Protein AF-A0A8S2ZWZ8-F1 (afdb_monomer_lite)

Sequence (63 aa):
GDVCQYDIDECVSNPCMNNGTCHNYNGGFHCQCPTDYYGKRCEYSPADCQRLQQKNLSLKCAD

pLDDT: mean 79.44, std 13.71, range [46.06, 94.19]

InterPro domains:
  IPR000152 EGF-type aspartate/asparagine hydroxylation site [PS00010] (22-33)
  IPR000742 EGF-like domain [PF00008] (11-41)
  IPR000742 EGF-like domain [PS00022] (31-42)
  IPR000742 EGF-like domain [PS50026] (7-43)
  IPR000742 EGF-like domain [SM00181] (10-43)
  IPR001881 EGF-like calcium-binding domain [SM00179] (7-43)
  IPR018097 EGF-like calcium-binding, conserved site [PS01187] (7-31)

Organism: NCBI:txid392030

Foldseek 3Di:
DDDPQDQDQPCVVVQAPPPWDWDGDRPGIATHEDPQFWDRRSPRHVVRQVVCVVVVVPVTRDD

Structure (mmCIF, N/CA/C/O backbone):
data_AF-A0A8S2ZWZ8-F1
#
_entry.id   AF-A0A8S2ZWZ8-F1
#
loop_
_atom_site.group_PDB
_atom_site.id
_atom_site.type_symbol
_atom_site.label_atom_id
_atom_site.label_alt_id
_atom_site.label_comp_id
_atom_site.label_asym_id
_atom_site.label_entity_id
_atom_site.label_seq_id
_atom_site.pdbx_PDB_ins_code
_atom_site.Cartn_x
_atom_site.Cartn_y
_atom_site.Cartn_z
_atom_site.occupancy
_atom_site.B_iso_or_equiv
_atom_site.auth_seq_id
_atom_site.auth_comp_id
_atom_site.auth_asym_id
_atom_site.auth_atom_id
_atom_site.pdbx_PDB_model_num
ATOM 1 N N . GLY A 1 1 ? 21.206 16.372 -22.740 1.00 49.69 1 GLY A N 1
ATOM 2 C CA . GLY A 1 1 ? 21.073 15.680 -21.447 1.00 49.69 1 GLY A CA 1
ATOM 3 C C . GLY A 1 1 ? 19.786 14.928 -21.539 1.00 49.69 1 GLY A C 1
ATOM 4 O O . GLY A 1 1 ? 18.760 15.437 -21.113 1.00 49.69 1 GLY A O 1
ATOM 5 N N . ASP A 1 2 ? 19.836 13.827 -22.273 1.00 46.06 2 ASP A N 1
ATOM 6 C CA . ASP A 1 2 ? 18.649 13.146 -22.755 1.00 46.06 2 ASP A CA 1
ATOM 7 C C . ASP A 1 2 ? 18.056 12.335 -21.615 1.00 46.06 2 ASP A C 1
ATOM 9 O O . ASP A 1 2 ? 18.704 11.498 -20.991 1.00 46.06 2 ASP A O 1
ATOM 13 N N . VAL A 1 3 ? 16.835 12.722 -21.284 1.00 58.66 3 VAL A N 1
ATOM 14 C CA . VAL A 1 3 ? 16.037 12.227 -20.177 1.00 58.66 3 VAL A CA 1
ATOM 15 C C . VAL A 1 3 ? 15.787 10.743 -20.432 1.00 58.66 3 VAL A C 1
ATOM 17 O O . VAL A 1 3 ? 15.109 10.389 -21.395 1.00 58.66 3 VAL A O 1
ATOM 20 N N . CYS A 1 4 ? 16.348 9.870 -19.597 1.00 61.09 4 CYS A N 1
ATOM 21 C CA . CYS A 1 4 ? 16.007 8.452 -19.582 1.00 61.09 4 CYS A CA 1
ATOM 22 C C . CYS A 1 4 ? 14.553 8.317 -19.109 1.00 61.09 4 CYS A C 1
ATOM 24 O O . CYS A 1 4 ? 14.292 8.152 -17.925 1.00 61.09 4 CYS A O 1
ATOM 26 N N . GLN A 1 5 ? 13.611 8.422 -20.046 1.00 62.09 5 GLN A N 1
ATOM 27 C CA . GLN A 1 5 ? 12.169 8.219 -19.864 1.00 62.09 5 GLN A CA 1
ATOM 28 C C . GLN A 1 5 ? 11.806 6.728 -19.722 1.00 62.09 5 GLN A C 1
ATOM 30 O O . GLN A 1 5 ? 10.735 6.306 -20.148 1.00 62.09 5 GLN A O 1
ATOM 35 N N . TYR A 1 6 ? 12.710 5.913 -19.176 1.00 65.75 6 TYR A N 1
ATOM 36 C CA . TYR A 1 6 ? 12.388 4.540 -18.818 1.00 65.75 6 TYR A CA 1
ATOM 37 C C . TYR A 1 6 ? 11.846 4.563 -17.403 1.00 65.75 6 TYR A C 1
ATOM 39 O O . TYR A 1 6 ? 12.581 4.860 -16.462 1.00 65.75 6 TYR A O 1
ATOM 47 N N . ASP A 1 7 ? 10.552 4.289 -17.290 1.00 71.44 7 ASP A N 1
ATOM 48 C CA . ASP A 1 7 ? 9.935 4.011 -16.008 1.00 71.44 7 ASP A CA 1
ATOM 49 C C . ASP A 1 7 ? 10.702 2.876 -15.319 1.00 71.44 7 ASP A C 1
ATOM 51 O O . ASP A 1 7 ? 10.966 1.831 -15.926 1.00 71.44 7 ASP A O 1
ATOM 55 N N . ILE A 1 8 ? 11.147 3.123 -14.089 1.00 83.38 8 ILE A N 1
ATOM 56 C CA . ILE A 1 8 ? 11.883 2.136 -13.306 1.00 83.38 8 ILE A CA 1
ATOM 57 C C . ILE A 1 8 ? 10.829 1.285 -12.624 1.00 83.38 8 ILE A C 1
ATOM 59 O O . ILE A 1 8 ? 10.046 1.817 -11.858 1.00 83.38 8 ILE A O 1
ATOM 63 N N . ASP A 1 9 ? 10.836 -0.027 -12.851 1.00 85.12 9 ASP A N 1
ATOM 64 C CA . ASP A 1 9 ? 9.917 -0.905 -12.132 1.00 85.12 9 ASP A CA 1
ATOM 65 C C . ASP A 1 9 ? 10.305 -0.992 -10.647 1.00 85.12 9 ASP A C 1
ATOM 67 O O . ASP A 1 9 ? 11.143 -1.809 -10.241 1.00 85.12 9 ASP A O 1
ATOM 71 N N . GLU A 1 10 ? 9.707 -0.139 -9.810 1.00 88.44 10 GLU A N 1
ATOM 72 C CA . GLU A 1 10 ? 9.978 -0.160 -8.374 1.00 88.44 10 GLU A CA 1
ATOM 73 C C . GLU A 1 10 ? 9.346 -1.371 -7.670 1.00 88.4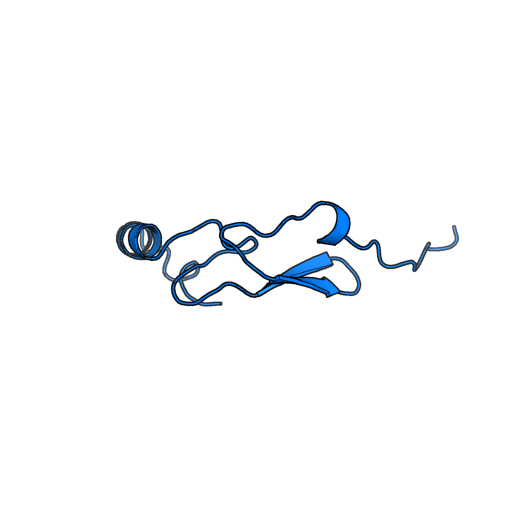4 10 GLU A C 1
ATOM 75 O O . GLU A 1 10 ? 9.709 -1.670 -6.524 1.00 88.44 10 GLU A O 1
ATOM 80 N N . CYS A 1 11 ? 8.475 -2.133 -8.346 1.00 91.12 11 CYS A N 1
ATOM 81 C CA . CYS A 1 11 ? 7.914 -3.368 -7.808 1.00 91.12 11 CYS A CA 1
ATOM 82 C C . CYS A 1 11 ? 8.928 -4.511 -7.732 1.00 91.12 11 CYS A C 1
ATOM 84 O O . CYS A 1 11 ? 8.752 -5.403 -6.901 1.00 91.12 11 CYS A O 1
ATOM 86 N N . VAL A 1 12 ? 10.035 -4.459 -8.483 1.00 90.06 12 VAL A N 1
ATOM 87 C CA . VAL A 1 12 ? 11.128 -5.452 -8.402 1.00 90.06 12 VAL A CA 1
ATOM 88 C C . VAL A 1 12 ? 11.693 -5.571 -6.980 1.00 90.06 12 VAL A C 1
ATOM 90 O O . VAL A 1 12 ? 12.101 -6.650 -6.550 1.00 90.06 12 VAL A O 1
ATOM 93 N N . SER A 1 13 ? 11.672 -4.479 -6.210 1.00 89.38 13 SER A N 1
ATOM 94 C CA . SER A 1 13 ? 12.131 -4.468 -4.813 1.00 89.38 13 SER A CA 1
ATOM 95 C C . SER A 1 13 ? 11.121 -5.062 -3.822 1.00 89.38 13 SER A C 1
ATOM 97 O O . SER A 1 13 ? 11.400 -5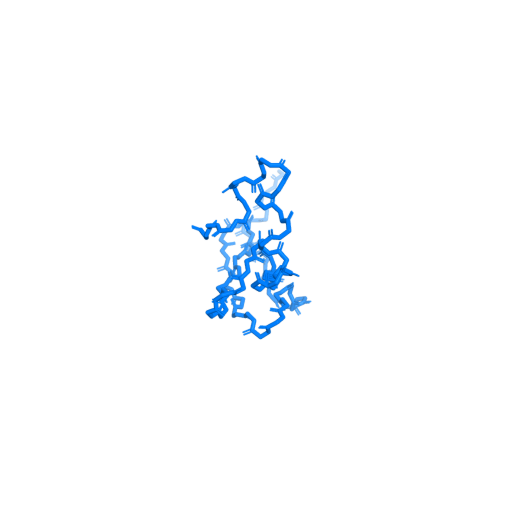.094 -2.625 1.00 89.38 13 SER A O 1
ATOM 99 N N . ASN A 1 14 ? 9.949 -5.505 -4.291 1.00 90.25 14 ASN A N 1
ATOM 100 C CA . ASN A 1 14 ? 8.811 -5.935 -3.476 1.00 90.25 14 ASN A CA 1
ATOM 101 C C . ASN A 1 14 ? 8.488 -4.942 -2.343 1.00 90.25 14 ASN A C 1
ATOM 103 O O . ASN A 1 14 ? 8.587 -5.274 -1.158 1.00 90.25 14 ASN A O 1
ATOM 107 N N . PRO A 1 15 ? 8.128 -3.687 -2.675 1.00 92.06 15 PRO A N 1
ATOM 108 C CA . PRO A 1 15 ? 7.931 -2.658 -1.667 1.00 92.06 15 PRO A CA 1
ATOM 109 C C . PRO A 1 15 ? 6.685 -2.899 -0.801 1.00 92.06 15 PRO A C 1
ATOM 111 O O . PRO A 1 15 ? 6.678 -2.444 0.344 1.00 92.06 15 PRO A O 1
ATOM 114 N N . CYS A 1 16 ? 5.662 -3.597 -1.297 1.00 94.19 16 CYS A N 1
ATOM 115 C CA . CYS A 1 16 ? 4.398 -3.820 -0.590 1.00 94.19 16 CYS A CA 1
ATOM 116 C C . CYS A 1 16 ? 4.515 -4.891 0.505 1.00 94.19 16 CYS A C 1
ATOM 118 O O . CYS A 1 16 ? 5.053 -5.972 0.283 1.00 94.19 16 CYS A O 1
ATOM 120 N N . MET A 1 17 ? 3.991 -4.590 1.691 1.00 92.88 17 MET A N 1
ATOM 121 C CA . MET A 1 17 ? 3.920 -5.484 2.847 1.00 92.88 17 MET A CA 1
ATOM 122 C C . MET A 1 17 ? 2.549 -6.159 2.946 1.00 92.88 17 MET A C 1
ATOM 124 O O . MET A 1 17 ? 1.643 -5.867 2.169 1.00 92.88 17 MET A O 1
ATOM 128 N N . ASN A 1 18 ? 2.406 -7.075 3.910 1.00 91.94 18 ASN A N 1
ATOM 129 C CA . ASN A 1 18 ? 1.129 -7.697 4.279 1.00 91.94 18 ASN A CA 1
ATOM 130 C C . ASN A 1 18 ? 0.345 -8.271 3.091 1.00 91.94 18 ASN A C 1
ATOM 132 O O . ASN A 1 18 ? -0.872 -8.160 3.033 1.00 91.94 18 ASN A O 1
ATOM 136 N N . ASN A 1 19 ? 1.046 -8.899 2.141 1.00 91.38 19 ASN A N 1
ATOM 137 C CA . ASN A 1 19 ? 0.443 -9.499 0.949 1.00 91.38 19 ASN A CA 1
ATOM 138 C C . ASN A 1 19 ? -0.246 -8.480 0.009 1.00 91.38 19 ASN A C 1
ATOM 140 O O . ASN A 1 19 ? -1.162 -8.838 -0.734 1.00 91.38 19 ASN A O 1
ATOM 144 N N . GLY A 1 20 ? 0.195 -7.217 0.037 1.00 92.12 20 GLY A N 1
ATOM 145 C CA . GLY A 1 20 ? -0.202 -6.188 -0.920 1.00 92.12 20 GLY A CA 1
ATOM 146 C C . GLY A 1 20 ? 0.325 -6.462 -2.327 1.00 92.12 20 GLY A C 1
ATOM 147 O O . GLY A 1 20 ? 1.442 -6.947 -2.508 1.00 92.12 20 GLY A O 1
ATOM 148 N N . THR A 1 21 ? -0.488 -6.134 -3.329 1.00 94.06 21 THR A N 1
ATOM 149 C CA . THR A 1 21 ? -0.120 -6.277 -4.742 1.00 94.06 21 THR A CA 1
ATOM 150 C C . THR A 1 21 ? 0.573 -5.006 -5.209 1.00 94.06 21 THR A C 1
ATOM 152 O O . THR A 1 21 ? 0.003 -3.921 -5.111 1.00 94.06 21 THR A O 1
ATOM 155 N N . CYS A 1 22 ? 1.806 -5.129 -5.697 1.00 94.19 22 CYS A N 1
ATOM 156 C CA . CYS A 1 22 ? 2.535 -3.989 -6.237 1.00 94.19 22 CYS A CA 1
ATOM 157 C C . CYS A 1 22 ? 2.136 -3.727 -7.684 1.00 94.19 22 CYS A C 1
ATOM 159 O O . CYS A 1 22 ? 2.142 -4.640 -8.508 1.00 94.19 22 CYS A O 1
ATOM 161 N N . HIS A 1 23 ? 1.841 -2.468 -7.977 1.00 93.19 23 HIS A N 1
ATOM 162 C CA . HIS A 1 23 ? 1.571 -1.973 -9.315 1.00 93.19 23 HIS A CA 1
ATOM 163 C C . HIS A 1 23 ? 2.594 -0.890 -9.646 1.00 93.19 23 HIS A C 1
ATOM 165 O O . HIS A 1 23 ? 2.724 0.090 -8.907 1.00 93.19 23 HIS A O 1
ATOM 171 N N . ASN A 1 24 ?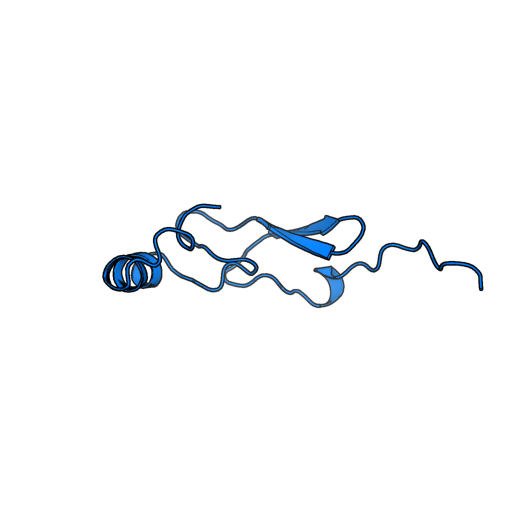 3.326 -1.090 -10.738 1.00 89.50 24 ASN A N 1
ATOM 172 C CA . ASN A 1 24 ? 4.299 -0.128 -11.234 1.00 89.50 24 ASN A CA 1
ATOM 173 C C . ASN A 1 24 ? 3.598 0.970 -12.052 1.00 89.50 24 ASN A C 1
ATOM 175 O O . ASN A 1 24 ? 2.715 0.666 -12.858 1.00 89.50 24 ASN A O 1
ATOM 179 N N . TYR A 1 25 ? 3.983 2.228 -11.853 1.00 86.44 25 TYR A N 1
ATOM 180 C CA . TYR A 1 25 ? 3.436 3.393 -12.547 1.00 86.44 25 TYR A CA 1
ATOM 181 C C . TYR A 1 25 ? 4.556 4.320 -13.002 1.00 86.44 25 TYR A C 1
ATOM 183 O O . TYR A 1 25 ? 5.592 4.419 -12.364 1.00 86.44 25 TYR A O 1
ATOM 191 N N . ASN A 1 26 ? 4.281 5.108 -14.045 1.00 83.19 26 ASN A N 1
ATOM 192 C CA . ASN A 1 26 ? 5.242 6.075 -14.560 1.00 83.19 26 ASN A CA 1
ATOM 193 C C . ASN A 1 26 ? 5.648 7.102 -13.484 1.00 83.19 26 ASN A C 1
ATOM 195 O O . ASN A 1 26 ? 4.891 8.038 -13.203 1.00 83.19 26 ASN A O 1
ATOM 199 N N . GLY A 1 27 ? 6.836 6.929 -12.900 1.00 81.25 27 GLY A N 1
ATOM 200 C CA . GLY A 1 27 ? 7.363 7.760 -11.813 1.00 81.25 27 GLY A CA 1
ATOM 201 C C . GLY A 1 27 ? 7.107 7.246 -10.387 1.00 81.25 27 GLY A C 1
ATOM 202 O O . GLY A 1 27 ? 7.236 8.035 -9.443 1.00 81.25 27 GLY A O 1
ATOM 203 N N . GLY A 1 28 ? 6.738 5.974 -10.204 1.00 86.81 28 GLY A N 1
ATOM 204 C CA . GLY A 1 28 ? 6.687 5.331 -8.892 1.00 86.81 28 GLY A CA 1
ATOM 205 C C . GLY A 1 28 ? 5.820 4.070 -8.825 1.00 86.81 28 GLY A C 1
ATOM 206 O O . GLY A 1 28 ? 5.101 3.715 -9.745 1.00 86.81 28 GLY A O 1
ATOM 207 N N . PHE A 1 29 ? 5.745 3.455 -7.646 1.00 90.81 29 PHE A N 1
ATOM 208 C CA . PHE A 1 29 ? 4.834 2.334 -7.394 1.00 90.81 29 PHE A CA 1
ATOM 209 C C . PHE A 1 29 ? 3.604 2.74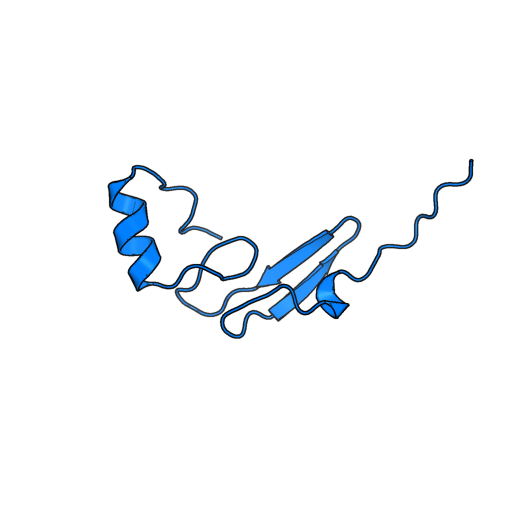4 -6.577 1.00 90.81 29 PHE A C 1
ATOM 211 O O . PHE A 1 29 ? 3.640 3.679 -5.765 1.00 90.81 29 PHE A O 1
ATOM 218 N N . HIS A 1 30 ? 2.541 1.954 -6.704 1.00 91.25 30 HIS A N 1
ATOM 219 C CA . HIS A 1 30 ? 1.415 1.952 -5.779 1.00 91.25 30 HIS A CA 1
ATOM 220 C C . HIS A 1 30 ? 1.104 0.522 -5.331 1.00 91.25 30 HIS A C 1
ATOM 222 O O . HIS A 1 30 ? 1.078 -0.416 -6.126 1.00 91.25 30 HIS A O 1
ATOM 228 N N . CYS A 1 31 ? 0.893 0.361 -4.027 1.00 93.56 31 CYS A N 1
ATOM 229 C CA . CYS A 1 31 ? 0.528 -0.910 -3.427 1.00 93.56 31 CYS A CA 1
ATOM 230 C C . CYS A 1 31 ? -0.983 -0.983 -3.260 1.00 93.56 31 CYS A C 1
ATOM 232 O O . CYS A 1 31 ? -1.561 -0.195 -2.519 1.00 93.56 31 CYS A O 1
ATOM 234 N N . GLN A 1 32 ? -1.599 -1.969 -3.898 1.00 92.81 32 GLN A N 1
ATOM 235 C CA . GLN A 1 32 ? -2.976 -2.336 -3.623 1.00 92.81 32 GLN A CA 1
ATOM 236 C C . GLN A 1 32 ? -3.007 -3.216 -2.373 1.00 92.81 32 GLN A C 1
ATOM 238 O O . GLN A 1 32 ? -2.547 -4.364 -2.394 1.00 92.81 32 GLN A O 1
ATOM 243 N N . CYS A 1 33 ? -3.534 -2.666 -1.285 1.00 91.88 33 CYS A N 1
ATOM 244 C CA . CYS A 1 33 ? -3.585 -3.349 -0.002 1.00 91.88 33 CYS A CA 1
ATOM 245 C C . CYS A 1 33 ? -4.753 -4.345 0.079 1.00 91.88 33 CYS A C 1
ATOM 247 O O . CYS A 1 33 ? -5.813 -4.111 -0.507 1.00 91.88 33 CYS A O 1
ATOM 249 N N . PRO A 1 34 ? -4.569 -5.481 0.776 1.00 89.25 34 PRO A N 1
ATOM 250 C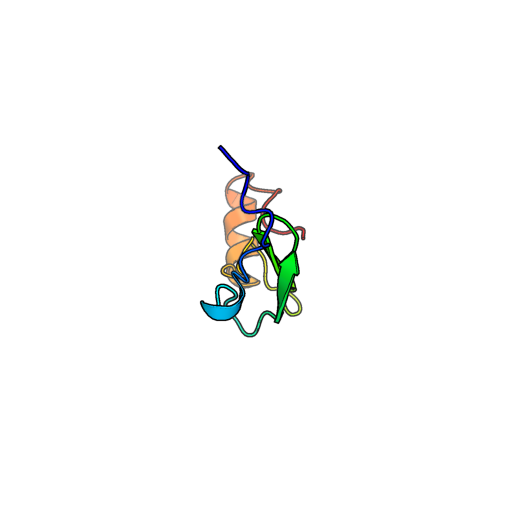 CA . PRO A 1 34 ? -5.672 -6.367 1.112 1.00 89.25 34 PRO A CA 1
ATOM 251 C C . PRO A 1 34 ? -6.598 -5.711 2.139 1.00 89.25 34 PRO A C 1
ATOM 253 O O . PRO A 1 34 ? -6.235 -4.731 2.789 1.00 89.25 34 PRO A O 1
ATOM 256 N N . THR A 1 35 ? -7.800 -6.272 2.284 1.00 85.94 35 THR A N 1
ATOM 257 C CA . THR A 1 35 ? -8.848 -5.734 3.157 1.00 85.94 35 THR A CA 1
ATOM 258 C C . THR A 1 35 ? -8.315 -5.425 4.556 1.00 85.94 35 THR A C 1
ATOM 260 O O . THR A 1 35 ? -7.642 -6.253 5.169 1.00 85.94 35 THR A O 1
ATOM 263 N N . ASP A 1 36 ? -8.637 -4.221 5.031 1.00 83.94 36 ASP A N 1
ATOM 264 C CA . ASP A 1 36 ? -8.286 -3.682 6.344 1.00 83.94 36 ASP A CA 1
ATOM 265 C C . ASP A 1 36 ? -6.784 -3.390 6.597 1.00 83.94 36 ASP A C 1
ATOM 267 O O . ASP A 1 36 ? -6.409 -3.074 7.730 1.00 83.94 36 ASP A O 1
ATOM 271 N N . TYR A 1 37 ? -5.923 -3.442 5.573 1.00 88.62 37 TYR A N 1
ATOM 272 C CA . TYR A 1 37 ? -4.549 -2.917 5.625 1.00 88.62 37 TYR A CA 1
ATOM 273 C C . TYR A 1 37 ? -4.444 -1.549 4.954 1.00 88.62 37 TYR A C 1
ATOM 275 O O . TYR A 1 37 ? -5.160 -1.270 4.002 1.00 88.62 37 TYR A O 1
ATOM 283 N N . TYR A 1 38 ? -3.514 -0.716 5.428 1.00 86.00 38 TYR A N 1
ATOM 284 C CA . TYR A 1 38 ? -3.400 0.682 5.009 1.00 86.00 38 TYR A CA 1
ATOM 285 C C . TYR A 1 38 ? -1.945 1.151 4.881 1.00 86.00 38 TYR A C 1
ATOM 287 O O . TYR A 1 38 ? -1.011 0.540 5.413 1.00 86.00 38 TYR A O 1
ATOM 295 N N . GLY A 1 39 ? -1.763 2.308 4.243 1.00 85.62 39 GLY A N 1
ATOM 296 C CA . GLY A 1 39 ? -0.467 2.962 4.050 1.00 85.62 39 GLY A CA 1
ATOM 297 C C . GLY A 1 39 ? 0.111 2.739 2.654 1.00 85.62 39 GLY A C 1
ATOM 298 O O . GLY A 1 39 ? -0.315 1.851 1.922 1.00 85.62 39 GLY A O 1
ATOM 299 N N . LYS A 1 40 ? 1.121 3.539 2.276 1.00 88.31 40 LYS A N 1
ATOM 300 C CA . LYS A 1 40 ? 1.713 3.511 0.922 1.00 88.31 40 LYS A CA 1
ATOM 301 C C . LYS A 1 40 ? 2.250 2.124 0.550 1.00 88.31 40 LYS A C 1
ATOM 303 O O . LYS A 1 40 ? 2.345 1.793 -0.629 1.00 88.31 40 LYS A 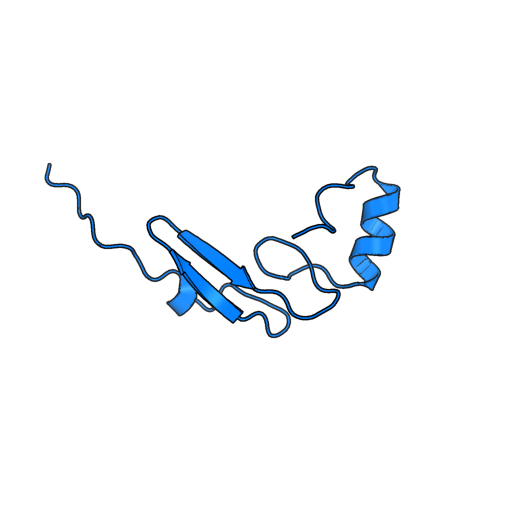O 1
ATOM 308 N N . ARG A 1 41 ? 2.653 1.343 1.550 1.00 91.25 41 ARG A N 1
ATOM 309 C CA . ARG A 1 41 ? 3.230 0.010 1.403 1.00 91.25 41 ARG A CA 1
ATOM 310 C C . ARG A 1 41 ? 2.397 -1.048 2.119 1.00 91.25 41 ARG A C 1
ATOM 312 O O . ARG A 1 41 ? 2.913 -2.137 2.338 1.00 91.25 41 ARG A O 1
ATOM 319 N N . CYS A 1 42 ? 1.151 -0.755 2.490 1.00 92.25 42 CYS A N 1
ATOM 320 C CA . CYS A 1 42 ? 0.315 -1.645 3.298 1.00 92.25 42 CYS A CA 1
ATOM 321 C C . CYS A 1 42 ? 0.961 -2.012 4.641 1.00 92.25 42 CYS A C 1
ATOM 323 O O . CYS A 1 42 ? 0.794 -3.126 5.129 1.00 92.25 42 CYS A O 1
ATOM 325 N N . GLU A 1 43 ? 1.767 -1.118 5.219 1.00 90.00 43 GLU A N 1
ATOM 326 C CA . GLU A 1 43 ? 2.521 -1.371 6.449 1.00 90.00 43 GLU A CA 1
ATOM 327 C C . GLU A 1 43 ? 1.668 -1.291 7.725 1.00 90.00 43 GLU A C 1
ATOM 329 O O . GLU A 1 43 ? 2.104 -1.763 8.775 1.00 90.00 43 GLU A O 1
ATOM 334 N N . TYR A 1 44 ? 0.471 -0.703 7.649 1.00 86.81 44 TYR A N 1
ATOM 335 C CA . TYR A 1 44 ? -0.431 -0.545 8.786 1.00 86.81 44 TYR A CA 1
ATOM 336 C C . TYR A 1 44 ? -1.536 -1.596 8.754 1.00 86.81 44 TYR A C 1
ATOM 338 O O . TYR A 1 44 ? -2.219 -1.770 7.748 1.00 86.81 44 TYR A O 1
ATOM 346 N N . SER A 1 45 ? -1.735 -2.266 9.883 1.00 86.25 45 SER A N 1
ATOM 347 C CA . SER A 1 45 ? -2.769 -3.283 10.075 1.00 86.25 45 SER A CA 1
ATOM 348 C C . SER A 1 45 ? -4.088 -2.643 10.555 1.00 86.25 45 SER A C 1
ATOM 350 O O . SER A 1 45 ? -4.088 -1.494 11.018 1.00 86.25 45 SER A O 1
ATOM 352 N N . PRO A 1 46 ? -5.210 -3.387 10.588 1.00 81.44 46 PRO A N 1
ATOM 353 C CA . PRO A 1 46 ? -6.488 -2.871 11.094 1.00 81.44 46 PRO A CA 1
ATOM 354 C C . PRO A 1 46 ? -6.375 -2.383 12.547 1.00 81.44 46 PRO A C 1
ATOM 356 O O . PRO A 1 46 ? -6.914 -1.345 12.935 1.00 81.44 46 PRO A O 1
ATOM 359 N N . ALA A 1 47 ? -5.594 -3.112 13.351 1.00 81.00 47 ALA A N 1
ATOM 360 C CA . ALA A 1 47 ? -5.293 -2.774 14.739 1.00 81.00 47 ALA A CA 1
ATOM 361 C C . ALA A 1 47 ? -4.432 -1.505 14.884 1.00 81.00 47 ALA A C 1
ATOM 363 O O . ALA A 1 47 ? -4.471 -0.847 15.927 1.00 81.00 47 ALA A O 1
ATOM 364 N N . ASP A 1 48 ? -3.649 -1.155 13.860 1.00 81.50 48 ASP A N 1
ATOM 365 C CA . ASP A 1 48 ? -2.845 0.068 13.843 1.00 81.50 48 ASP A CA 1
ATOM 366 C C . ASP A 1 48 ? -3.714 1.268 13.481 1.00 81.50 48 ASP A C 1
ATOM 368 O O . ASP A 1 48 ? -3.605 2.315 14.121 1.00 81.50 48 ASP A O 1
ATOM 372 N N . CYS A 1 49 ? -4.646 1.104 12.537 1.00 73.88 49 CYS A N 1
ATOM 373 C CA . CYS A 1 49 ? -5.605 2.150 12.195 1.00 73.88 49 CYS A CA 1
ATOM 374 C C . CYS A 1 49 ? -6.402 2.630 13.427 1.00 73.88 49 CYS A C 1
ATOM 376 O O . CYS A 1 49 ? -6.510 3.834 13.672 1.00 73.88 49 CYS A O 1
ATOM 378 N N . GLN A 1 50 ? -6.847 1.707 14.288 1.00 70.44 50 GLN A N 1
ATOM 379 C CA . GLN A 1 50 ? -7.534 2.031 15.549 1.00 70.44 50 GLN A CA 1
ATOM 380 C C . GLN A 1 50 ? -6.687 2.885 16.511 1.00 70.44 50 GLN A C 1
ATOM 382 O O . GLN A 1 50 ? -7.218 3.656 17.312 1.00 70.44 50 GLN A O 1
ATOM 387 N N . ARG A 1 51 ? -5.356 2.772 16.432 1.00 72.38 51 ARG A N 1
ATOM 388 C CA . ARG A 1 51 ? -4.411 3.544 17.252 1.00 72.38 51 ARG A CA 1
ATOM 389 C C . ARG A 1 51 ? -4.032 4.879 16.611 1.00 72.38 51 ARG A C 1
ATOM 391 O O . ARG A 1 51 ? -3.787 5.845 17.331 1.00 72.38 51 ARG A O 1
ATOM 398 N N . LEU A 1 52 ? -4.005 4.965 15.280 1.00 66.88 52 LEU A N 1
ATOM 399 C CA . LEU A 1 52 ? -3.709 6.203 14.545 1.00 66.88 52 LEU A CA 1
ATOM 400 C C . LEU A 1 52 ? -4.874 7.206 14.583 1.00 66.88 52 LEU A C 1
ATOM 402 O O . LEU A 1 52 ? -4.636 8.416 14.616 1.00 66.88 52 LEU A O 1
ATOM 406 N N . GLN A 1 53 ? -6.117 6.726 14.696 1.00 63.25 53 GLN A N 1
ATOM 407 C CA . GLN A 1 53 ? -7.300 7.569 14.919 1.00 63.25 53 GLN A CA 1
ATOM 408 C C . GLN A 1 53 ? -7.216 8.385 16.222 1.00 63.25 53 GLN A C 1
ATOM 410 O O . GLN A 1 53 ? -7.667 9.527 16.269 1.00 63.25 53 GLN A O 1
ATOM 415 N N . GLN A 1 54 ? -6.541 7.868 17.255 1.00 62.50 54 GLN A N 1
ATOM 416 C CA . GLN A 1 54 ? -6.341 8.575 18.531 1.00 62.50 54 GLN A CA 1
ATOM 417 C C . GLN A 1 54 ? -5.339 9.738 18.435 1.00 62.50 54 GLN A C 1
ATOM 419 O O . GLN A 1 54 ? -5.211 10.526 19.370 1.00 62.50 54 GLN A O 1
ATOM 424 N N . LYS A 1 55 ? -4.622 9.862 17.309 1.00 66.50 55 LYS A N 1
ATOM 425 C CA . LYS A 1 55 ? -3.645 10.931 17.053 1.00 66.50 55 LYS A CA 1
ATOM 426 C C . LYS A 1 55 ? -4.129 11.969 16.034 1.00 66.50 55 LYS A C 1
ATOM 428 O O . LYS A 1 55 ? -3.300 12.709 15.514 1.00 66.50 55 LYS A O 1
ATOM 433 N N . ASN A 1 56 ? -5.436 12.024 15.733 1.00 60.72 56 ASN A N 1
ATOM 434 C CA . ASN A 1 56 ? -5.997 12.869 14.661 1.00 60.72 56 ASN A CA 1
ATOM 435 C C . ASN A 1 56 ? -5.313 12.643 13.300 1.00 60.72 56 ASN A C 1
ATOM 437 O O . ASN A 1 56 ? -5.264 13.523 12.444 1.00 60.72 56 ASN A O 1
ATOM 441 N N . LEU A 1 57 ? -4.775 11.441 13.086 1.00 62.50 57 LEU A N 1
ATOM 442 C CA . LEU A 1 57 ? -4.098 11.061 11.855 1.00 62.50 57 LEU A CA 1
ATOM 443 C C . LEU A 1 57 ? -5.093 10.363 10.920 1.00 62.50 57 LEU A C 1
ATOM 445 O O . LEU A 1 57 ? -4.839 9.279 10.399 1.00 62.50 57 LEU A O 1
ATOM 449 N N . SER A 1 58 ? -6.249 11.005 10.734 1.00 57.03 58 SER A N 1
ATOM 450 C CA . SER A 1 58 ? -7.418 10.526 9.982 1.00 57.03 58 SER A CA 1
ATOM 451 C C . SER A 1 58 ? -7.122 10.215 8.509 1.00 57.03 58 SER A C 1
ATOM 453 O O . SER A 1 58 ? -7.945 9.618 7.830 1.00 57.03 58 SER A O 1
ATOM 455 N N . LEU A 1 59 ? -5.943 10.611 8.022 1.00 56.75 59 LEU A N 1
ATOM 456 C CA . LEU A 1 59 ? -5.505 10.493 6.634 1.00 56.75 59 LEU A CA 1
ATOM 457 C C . LEU A 1 59 ? -4.725 9.201 6.325 1.00 56.75 59 LEU A C 1
ATOM 459 O O . LEU A 1 59 ? -4.249 9.047 5.209 1.00 56.75 59 LEU A O 1
ATOM 463 N N . LYS A 1 60 ? -4.516 8.306 7.305 1.00 59.31 60 LYS A N 1
ATOM 464 C CA . LYS A 1 60 ? -3.723 7.069 7.122 1.00 59.31 60 LYS A CA 1
ATOM 465 C C . LYS A 1 60 ? -4.536 5.775 7.059 1.00 59.31 60 LYS A C 1
ATOM 467 O O . LYS A 1 60 ? -3.939 4.718 6.901 1.00 59.31 60 LYS A O 1
ATOM 472 N N . CYS A 1 61 ? -5.855 5.865 7.211 1.00 64.25 61 CYS A N 1
ATOM 473 C CA . CYS A 1 61 ? -6.783 4.729 7.179 1.00 64.25 61 CYS A CA 1
ATOM 474 C C . CYS A 1 61 ? -7.737 4.765 5.974 1.00 64.25 61 CYS A C 1
ATOM 476 O O . CYS A 1 61 ? -8.780 4.122 5.997 1.00 64.25 61 CYS A O 1
ATOM 478 N N . ALA A 1 62 ? -7.440 5.589 4.976 1.00 57.16 62 ALA A N 1
ATOM 479 C CA . ALA A 1 62 ? -8.196 5.659 3.739 1.00 57.16 62 ALA A CA 1
ATOM 480 C C . ALA A 1 62 ? -7.182 5.554 2.603 1.00 57.16 62 ALA A C 1
ATOM 482 O O . ALA A 1 62 ? -6.209 6.315 2.600 1.00 57.16 62 ALA A O 1
ATOM 483 N N . ASP A 1 63 ? -7.388 4.562 1.740 1.00 56.72 63 ASP A N 1
ATOM 484 C CA . ASP A 1 63 ? -6.636 4.363 0.500 1.00 56.72 63 ASP A CA 1
ATOM 485 C C . ASP A 1 63 ? -6.867 5.520 -0.483 1.00 56.72 63 ASP A C 1
ATOM 487 O O . ASP A 1 63 ? -8.036 5.962 -0.622 1.00 56.72 63 ASP A O 1
#

Secondary structure (DSSP, 8-state):
---------GGGG----TTPEEEEETTEEEEEPPTT-BSTTS-B-HHHHHHHGGGT-TTSS--

Radius of gyration: 14.52 Å; chains: 1; bounding box: 30×25×41 Å